Protein AF-A0A534Q793-F1 (afdb_monomer_lite)

Structure (mmCIF, N/CA/C/O backbone):
data_AF-A0A534Q793-F1
#
_entry.id   AF-A0A534Q793-F1
#
loop_
_atom_site.group_PDB
_atom_site.id
_atom_site.type_symbol
_atom_site.label_atom_id
_atom_site.label_alt_id
_atom_site.label_comp_id
_atom_site.label_asym_id
_atom_site.label_entity_id
_atom_site.label_seq_id
_atom_site.pdbx_PDB_ins_code
_atom_site.Cartn_x
_atom_site.Cartn_y
_atom_site.Cartn_z
_atom_site.occupancy
_atom_site.B_iso_or_equiv
_atom_site.auth_seq_id
_atom_site.auth_comp_id
_atom_site.auth_asym_id
_atom_site.auth_atom_id
_atom_site.pdbx_PDB_model_num
ATOM 1 N N . VAL A 1 1 ? -10.603 8.208 31.074 1.00 43.06 1 VAL A N 1
ATOM 2 C CA . VAL A 1 1 ? -11.663 7.289 30.602 1.00 43.06 1 VAL A CA 1
ATOM 3 C C . VAL A 1 1 ? -12.581 8.105 29.711 1.00 43.06 1 VAL A C 1
ATOM 5 O O . VAL A 1 1 ? -13.433 8.821 30.217 1.00 43.06 1 VAL A O 1
ATOM 8 N N . THR A 1 2 ? -12.284 8.157 28.417 1.00 51.00 2 THR A N 1
ATOM 9 C CA . THR A 1 2 ? -13.067 8.911 27.429 1.00 51.00 2 THR A CA 1
ATOM 10 C C . THR A 1 2 ? -14.350 8.133 27.115 1.00 51.00 2 THR A C 1
ATOM 12 O O . THR A 1 2 ? -14.331 6.906 27.075 1.00 51.00 2 THR A O 1
ATOM 15 N N . GLY A 1 3 ? -15.482 8.839 27.040 1.00 62.53 3 GLY A N 1
ATOM 16 C CA . GLY A 1 3 ? -16.828 8.260 26.951 1.00 62.53 3 GLY A CA 1
ATOM 17 C C . GLY A 1 3 ? -17.104 7.479 25.660 1.00 62.53 3 GLY A C 1
ATOM 18 O O . GLY A 1 3 ? -16.241 7.367 24.795 1.00 62.53 3 GLY A O 1
ATOM 19 N N . LYS A 1 4 ? -18.327 6.937 25.540 1.00 62.59 4 LYS A N 1
ATOM 20 C CA . LYS A 1 4 ? -18.801 6.204 24.352 1.00 62.59 4 LYS A CA 1
ATOM 21 C C . LYS A 1 4 ? -18.468 6.971 23.065 1.00 62.59 4 LYS A C 1
ATOM 23 O O . LYS A 1 4 ? -18.973 8.074 22.871 1.00 62.59 4 LYS A O 1
ATOM 28 N N . ASN A 1 5 ? -17.634 6.383 22.207 1.00 73.62 5 ASN A N 1
ATOM 29 C CA . ASN A 1 5 ? -17.307 6.940 20.899 1.00 73.62 5 ASN A CA 1
ATOM 30 C C . ASN A 1 5 ? -18.312 6.395 19.863 1.00 73.62 5 ASN A C 1
ATOM 32 O O . ASN A 1 5 ? -18.307 5.187 19.615 1.00 73.62 5 ASN A O 1
ATOM 36 N N . PRO A 1 6 ? -19.164 7.241 19.253 1.00 84.88 6 PRO A N 1
ATOM 37 C CA . PRO A 1 6 ? -20.158 6.800 18.272 1.00 84.88 6 PRO A CA 1
ATOM 38 C C . PRO A 1 6 ? -19.535 6.128 17.038 1.00 84.88 6 PRO A C 1
ATOM 40 O O . PRO A 1 6 ? -20.182 5.294 16.410 1.00 84.88 6 PRO A O 1
ATOM 43 N N . LEU A 1 7 ? -18.269 6.415 16.712 1.00 85.62 7 LEU A N 1
ATOM 44 C CA . LEU A 1 7 ? -17.560 5.746 15.618 1.00 85.62 7 LEU A CA 1
ATOM 45 C C . LEU A 1 7 ? -17.278 4.269 15.916 1.00 85.62 7 LEU A C 1
ATOM 47 O O . LEU A 1 7 ? -17.281 3.461 14.992 1.00 85.62 7 LEU A O 1
ATOM 51 N N . ILE A 1 8 ? -17.096 3.896 17.189 1.00 84.50 8 ILE A N 1
ATOM 52 C CA . ILE A 1 8 ? -16.943 2.488 17.586 1.00 84.50 8 ILE A CA 1
ATOM 53 C C . ILE A 1 8 ? -18.260 1.739 17.367 1.00 84.50 8 ILE A C 1
ATOM 55 O O . ILE A 1 8 ? -18.25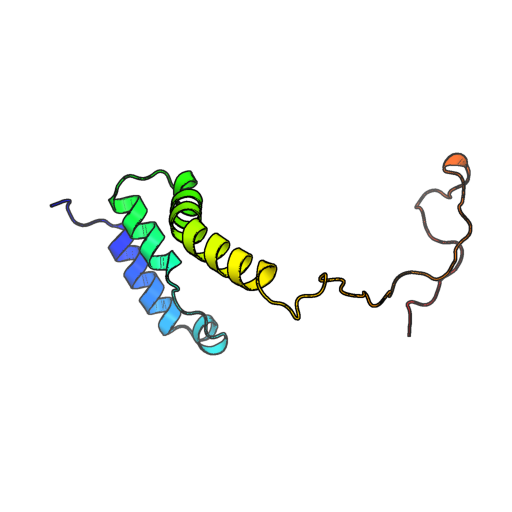2 0.637 16.829 1.00 84.50 8 ILE A O 1
ATOM 59 N N . GLU A 1 9 ? -19.394 2.336 17.747 1.00 87.75 9 GLU A N 1
ATOM 60 C CA . GLU A 1 9 ? -20.712 1.716 17.553 1.00 87.75 9 GLU A CA 1
ATOM 61 C C . GLU A 1 9 ? -21.018 1.522 16.057 1.00 87.75 9 GLU A C 1
ATOM 63 O O . GLU A 1 9 ? -21.450 0.443 15.653 1.00 87.75 9 GLU A O 1
ATOM 68 N N . ILE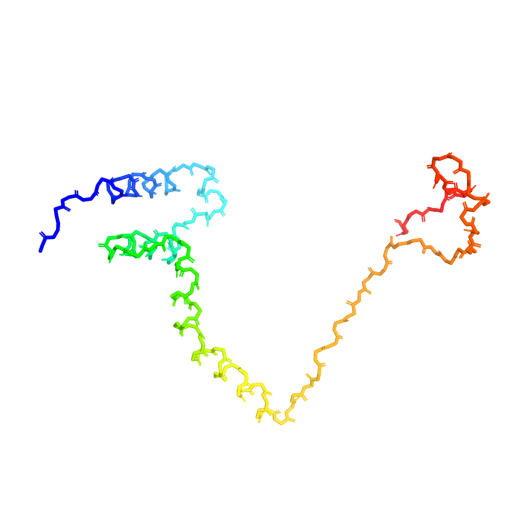 A 1 10 ? -20.702 2.520 15.221 1.00 91.44 10 ILE A N 1
ATOM 69 C CA . ILE A 1 10 ? -20.830 2.417 13.759 1.00 91.44 10 ILE A CA 1
ATOM 70 C C . ILE A 1 10 ? -19.914 1.320 13.201 1.00 91.44 10 ILE A C 1
ATOM 72 O O . ILE A 1 10 ? -20.350 0.522 12.375 1.00 91.44 10 ILE A O 1
ATOM 76 N N . ALA A 1 11 ? -18.659 1.255 13.646 1.00 91.50 11 ALA A N 1
ATOM 77 C CA . ALA A 1 11 ? -17.711 0.260 13.159 1.00 91.50 11 ALA A CA 1
ATOM 78 C C . ALA A 1 11 ? -18.129 -1.178 13.488 1.00 91.50 11 ALA A C 1
ATOM 80 O O . ALA A 1 11 ? -18.014 -2.051 12.632 1.00 91.50 11 ALA A O 1
ATOM 81 N N . LEU A 1 12 ? -18.656 -1.423 14.690 1.00 91.31 12 LEU A N 1
ATOM 82 C CA . LEU A 1 12 ? -19.161 -2.744 15.077 1.00 91.31 12 LEU A CA 1
ATOM 83 C C . LEU A 1 12 ? -20.359 -3.172 14.219 1.00 91.31 12 LEU A C 1
ATOM 85 O O . LEU A 1 12 ? -20.465 -4.337 13.839 1.00 91.31 12 LEU A O 1
ATOM 89 N N . GLU A 1 13 ? -21.244 -2.236 13.870 1.00 94.12 13 GLU A N 1
ATOM 90 C CA . GLU A 1 13 ? -22.375 -2.537 12.991 1.00 94.12 13 GLU A CA 1
ATOM 91 C C . GLU A 1 13 ? -21.926 -2.781 11.542 1.00 94.12 13 GLU A C 1
ATOM 93 O O . GLU A 1 13 ? -22.417 -3.703 10.889 1.00 94.12 13 GLU A O 1
ATOM 98 N N . LEU A 1 14 ? -20.937 -2.022 11.052 1.00 94.19 14 LEU A N 1
ATOM 99 C CA . LEU A 1 14 ? -20.315 -2.265 9.746 1.00 94.19 14 LEU A CA 1
ATOM 100 C C . LEU A 1 14 ? -19.633 -3.637 9.683 1.00 94.19 14 LEU A C 1
ATOM 102 O O . LEU A 1 14 ? -19.795 -4.345 8.690 1.00 94.19 14 LEU A O 1
ATOM 106 N N . GLU A 1 15 ? -18.914 -4.035 10.735 1.00 94.31 15 GLU A N 1
ATOM 107 C CA . GLU A 1 15 ? -18.343 -5.379 10.858 1.00 94.31 15 GLU A CA 1
ATOM 108 C C . GLU A 1 15 ? -19.440 -6.446 10.798 1.00 94.31 15 GLU A C 1
ATOM 110 O O . GLU A 1 15 ? -19.345 -7.381 10.001 1.00 94.31 15 GLU A O 1
ATOM 115 N N . ARG A 1 16 ? -20.508 -6.297 11.592 1.00 95.31 16 ARG A N 1
ATOM 116 C CA . ARG A 1 16 ? -21.619 -7.257 11.621 1.00 95.31 16 ARG A CA 1
ATOM 117 C C . ARG A 1 16 ? -22.228 -7.456 10.234 1.00 95.31 16 ARG A C 1
ATOM 119 O O . ARG A 1 16 ? -22.476 -8.596 9.843 1.00 95.31 16 ARG A O 1
ATOM 126 N N . ILE A 1 17 ? -22.459 -6.366 9.500 1.00 95.00 17 ILE A N 1
ATOM 127 C CA . ILE A 1 17 ? -22.993 -6.414 8.135 1.00 95.00 17 ILE A CA 1
ATOM 128 C C . ILE A 1 17 ? -21.990 -7.093 7.198 1.00 95.00 17 ILE A C 1
ATOM 130 O O . ILE A 1 17 ? -22.365 -8.032 6.501 1.00 95.00 17 ILE A O 1
ATOM 134 N N . ALA A 1 18 ? -20.716 -6.693 7.219 1.00 94.00 18 ALA A N 1
ATOM 135 C CA . ALA A 1 18 ? -19.687 -7.278 6.358 1.00 94.00 18 ALA A CA 1
ATOM 136 C C . ALA A 1 18 ? -19.505 -8.792 6.582 1.00 94.00 18 ALA A C 1
ATOM 138 O O . ALA A 1 18 ? -19.195 -9.525 5.647 1.00 94.00 18 ALA A O 1
ATOM 139 N N . LEU A 1 19 ? -19.729 -9.286 7.802 1.00 94.56 19 LEU A N 1
ATOM 140 C CA . LEU A 1 19 ? -19.632 -10.713 8.124 1.00 94.56 19 LEU A CA 1
ATOM 141 C C . LEU A 1 19 ? -20.861 -11.539 7.715 1.00 94.56 19 LEU A C 1
ATOM 143 O O . LEU A 1 19 ? -20.775 -12.767 7.690 1.00 94.56 19 LEU A O 1
ATOM 147 N N . GLN A 1 20 ? -21.997 -10.898 7.438 1.00 95.50 20 GLN A N 1
ATOM 148 C CA . GLN A 1 20 ? -23.276 -11.571 7.168 1.00 95.50 20 GLN A CA 1
ATOM 149 C C . GLN A 1 20 ? -23.783 -11.362 5.741 1.00 95.50 20 GLN A C 1
ATOM 151 O O . GLN A 1 20 ? -24.577 -12.162 5.257 1.00 95.50 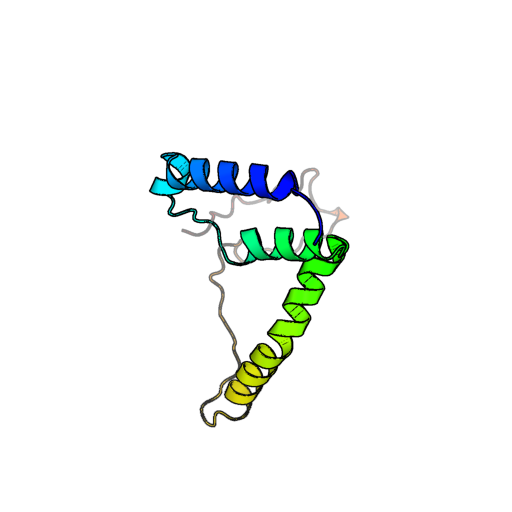20 GLN A O 1
ATOM 156 N N . ASP A 1 21 ? -23.354 -10.295 5.077 1.00 96.75 21 ASP A N 1
ATOM 157 C CA . ASP A 1 21 ? -23.787 -9.953 3.731 1.00 96.75 21 ASP A CA 1
ATOM 158 C C . ASP A 1 21 ? -23.103 -10.849 2.680 1.00 96.75 21 ASP A C 1
ATOM 160 O O . ASP A 1 21 ? -21.872 -10.963 2.617 1.00 96.75 21 ASP A O 1
ATOM 164 N N . ASP A 1 22 ? -23.918 -11.469 1.823 1.00 97.12 22 ASP A N 1
ATOM 165 C CA . ASP A 1 22 ? -23.479 -12.389 0.771 1.00 97.12 22 ASP A CA 1
ATOM 166 C C . ASP A 1 22 ? -22.414 -11.779 -0.151 1.00 97.12 22 ASP A C 1
ATOM 168 O O . ASP A 1 22 ? -21.504 -12.484 -0.608 1.00 97.12 22 ASP A O 1
ATOM 172 N N . TYR A 1 23 ? -22.477 -10.472 -0.427 1.00 96.94 23 TYR A N 1
ATOM 173 C CA . TYR A 1 23 ? -21.494 -9.781 -1.257 1.00 96.94 23 TYR A CA 1
ATOM 174 C C . TYR A 1 23 ? -20.086 -9.878 -0.660 1.00 96.94 23 TYR A C 1
ATOM 176 O O . TYR A 1 23 ? -19.129 -10.153 -1.396 1.00 96.94 23 TYR A O 1
ATOM 184 N N . PHE A 1 24 ? -19.966 -9.682 0.654 1.00 96.94 24 PHE A N 1
ATOM 185 C CA . PHE A 1 24 ? -18.697 -9.670 1.379 1.00 96.94 24 PHE A CA 1
ATOM 186 C C . PHE A 1 24 ? -18.205 -11.087 1.673 1.00 96.94 24 PHE A C 1
ATOM 188 O O . PHE A 1 24 ? -17.037 -11.394 1.413 1.00 96.94 24 PHE A O 1
ATOM 195 N N . VAL A 1 25 ? -19.097 -11.976 2.117 1.00 95.62 25 VAL A N 1
ATOM 196 C CA . VAL A 1 25 ? -18.762 -13.372 2.443 1.00 95.62 25 VAL A CA 1
ATOM 197 C C . VAL A 1 25 ? -18.284 -14.129 1.204 1.00 95.62 25 VAL A C 1
ATOM 199 O O . VAL A 1 25 ? -17.226 -14.763 1.238 1.00 95.62 25 VAL A O 1
ATOM 202 N N . SER A 1 26 ? -18.995 -14.009 0.077 1.00 97.06 26 SER A N 1
ATOM 203 C 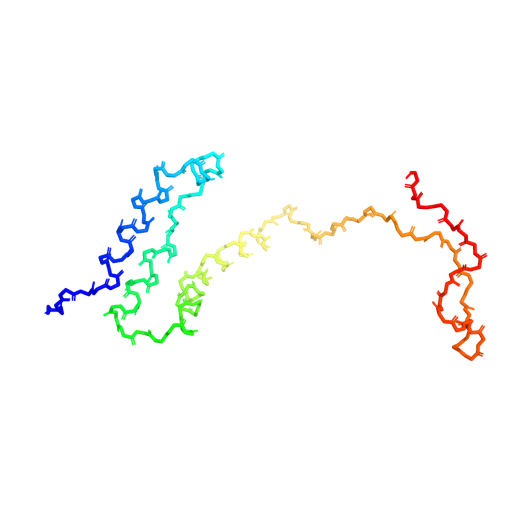CA . SER A 1 26 ? -18.605 -14.674 -1.180 1.00 97.06 26 SER A CA 1
ATOM 204 C C . SER A 1 26 ? -17.235 -14.224 -1.700 1.00 97.06 26 SER A C 1
ATOM 206 O O . SER A 1 26 ? -16.542 -14.994 -2.367 1.00 97.06 26 SER A O 1
ATOM 208 N N . ARG A 1 27 ? -16.818 -12.997 -1.362 1.00 97.00 27 ARG A N 1
ATOM 209 C CA . ARG A 1 27 ? -15.530 -12.398 -1.749 1.00 97.00 27 ARG A CA 1
ATOM 210 C C . ARG A 1 27 ? -14.462 -12.481 -0.662 1.00 97.00 27 ARG A C 1
ATOM 212 O O . ARG A 1 27 ? -13.342 -12.039 -0.904 1.00 97.00 27 ARG A O 1
ATOM 219 N N . ARG A 1 28 ? -14.780 -13.056 0.504 1.00 94.62 28 ARG A N 1
ATOM 220 C CA . ARG A 1 28 ? -13.881 -13.149 1.667 1.00 94.62 28 ARG A CA 1
ATOM 221 C C . ARG A 1 28 ? -13.367 -11.777 2.127 1.00 94.62 28 ARG A C 1
ATOM 223 O O . ARG A 1 28 ? -12.193 -11.624 2.459 1.00 94.62 28 ARG A O 1
ATOM 230 N N . LEU A 1 29 ? -14.244 -10.774 2.115 1.00 94.81 29 LEU A N 1
ATOM 231 C CA . LEU A 1 29 ? -13.937 -9.414 2.554 1.00 94.81 29 LEU A CA 1
ATOM 232 C C . LEU A 1 29 ? -14.198 -9.286 4.055 1.00 94.81 29 LEU A C 1
ATOM 234 O O . LEU A 1 29 ? -15.312 -8.996 4.479 1.00 94.81 29 LEU A O 1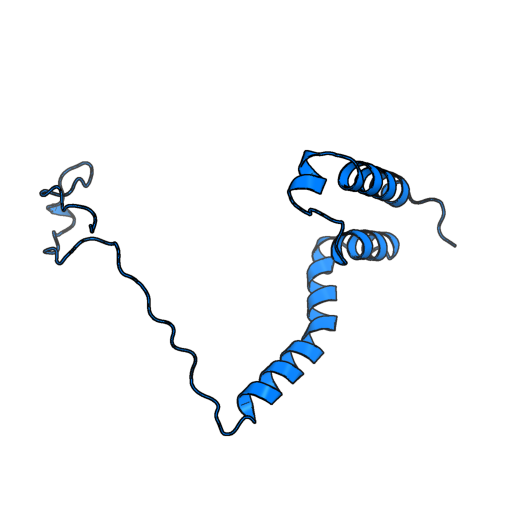
ATOM 238 N N . TYR A 1 30 ? -13.155 -9.509 4.848 1.00 93.25 30 TYR A N 1
ATOM 239 C CA . TYR A 1 30 ? -13.196 -9.395 6.304 1.00 93.25 30 TYR A CA 1
ATOM 240 C C . TYR A 1 30 ? -12.531 -8.094 6.769 1.00 93.25 30 TYR A C 1
ATOM 242 O O . TYR A 1 30 ? -11.585 -7.635 6.115 1.00 93.25 30 TYR A O 1
ATOM 250 N N . PRO A 1 31 ? -12.965 -7.513 7.903 1.00 93.62 31 PRO A N 1
ATOM 251 C CA . PRO A 1 31 ? -12.224 -6.440 8.553 1.00 93.62 31 PRO A CA 1
ATOM 252 C C . PRO A 1 31 ? -10.766 -6.848 8.787 1.00 93.62 31 PRO A C 1
ATOM 254 O O . PRO A 1 31 ? -10.480 -7.918 9.324 1.00 93.62 31 PRO A O 1
ATOM 257 N N . ASN A 1 32 ? -9.835 -6.005 8.352 1.00 94.38 32 ASN A N 1
ATOM 258 C CA . ASN A 1 32 ? -8.404 -6.227 8.532 1.00 94.38 32 ASN A CA 1
ATOM 259 C C . ASN A 1 32 ? -7.880 -5.436 9.745 1.00 94.38 32 ASN A C 1
ATOM 261 O O . ASN A 1 32 ? -8.630 -4.759 10.448 1.00 94.38 32 ASN A O 1
ATOM 265 N N . VAL A 1 33 ? -6.569 -5.504 9.989 1.00 92.00 33 VAL A N 1
ATOM 266 C CA . VAL A 1 33 ? -5.925 -4.772 11.093 1.00 92.00 33 VAL A CA 1
ATOM 267 C C . VAL A 1 33 ? -6.156 -3.255 11.017 1.00 92.00 33 VAL A C 1
ATOM 269 O O . VAL A 1 33 ? -6.272 -2.600 12.053 1.00 92.00 33 VAL A O 1
ATOM 272 N N . ASP A 1 34 ? -6.279 -2.705 9.807 1.00 93.31 34 ASP A N 1
ATOM 273 C CA . ASP A 1 34 ? -6.440 -1.269 9.577 1.00 93.31 34 ASP A CA 1
ATOM 274 C C . ASP A 1 34 ? -7.846 -0.765 9.916 1.00 93.31 34 ASP A C 1
ATOM 276 O O . ASP A 1 34 ? -8.008 0.384 10.332 1.00 93.31 34 ASP A O 1
ATOM 280 N N . PHE A 1 35 ? -8.854 -1.639 9.813 1.00 92.56 35 PHE A N 1
ATOM 281 C CA . PHE A 1 35 ? -10.231 -1.328 10.199 1.00 92.56 35 PHE A CA 1
ATOM 282 C C . PHE A 1 35 ? -10.318 -0.887 11.665 1.00 92.56 35 PHE A C 1
ATOM 284 O O . PHE A 1 35 ? -10.930 0.133 11.977 1.00 92.56 35 PHE A O 1
ATOM 291 N N . TYR A 1 36 ? -9.643 -1.611 12.563 1.00 89.38 36 TYR A N 1
ATOM 292 C CA . TYR A 1 36 ? -9.623 -1.273 13.986 1.00 89.38 36 TYR A CA 1
ATOM 293 C C . TYR A 1 36 ? -8.568 -0.221 14.329 1.00 89.38 36 TYR A C 1
ATOM 295 O O . TYR A 1 36 ? -8.819 0.636 15.179 1.00 89.38 36 TYR A O 1
ATOM 303 N N . SER A 1 37 ? -7.393 -0.254 13.688 1.00 91.31 37 SER A N 1
ATOM 304 C CA . SER A 1 37 ? -6.311 0.683 14.015 1.00 91.31 37 SER A CA 1
ATOM 305 C C . SER A 1 37 ? -6.694 2.137 13.717 1.00 91.31 37 SER A C 1
ATOM 307 O O . SER A 1 37 ? -6.374 3.013 14.519 1.00 91.31 37 SER A O 1
ATOM 309 N N . GLY A 1 38 ? -7.463 2.397 12.653 1.00 90.12 38 GLY A N 1
ATOM 310 C CA . GLY A 1 38 ? -7.973 3.737 12.348 1.00 90.12 38 GLY A CA 1
ATOM 311 C C . GLY A 1 38 ? -8.874 4.306 13.450 1.00 90.12 38 GLY A C 1
ATOM 312 O O . GLY A 1 38 ? -8.743 5.473 13.813 1.00 90.12 38 GLY A O 1
ATOM 313 N N . ILE A 1 39 ? -9.736 3.473 14.040 1.00 89.94 39 ILE A N 1
ATOM 314 C CA . ILE A 1 39 ? -10.626 3.874 15.143 1.00 89.94 39 ILE A CA 1
ATOM 315 C C . ILE A 1 39 ? -9.821 4.118 16.421 1.00 89.94 39 ILE A C 1
ATOM 317 O O . ILE A 1 39 ? -10.095 5.059 17.162 1.00 89.94 39 ILE A O 1
ATOM 321 N N . ILE A 1 40 ? -8.797 3.298 16.673 1.00 89.50 40 ILE A N 1
ATOM 322 C CA . ILE A 1 40 ? -7.890 3.485 17.811 1.00 89.50 40 ILE A CA 1
ATOM 323 C C . ILE A 1 40 ? -7.128 4.809 17.670 1.00 89.50 40 ILE A C 1
ATOM 325 O O . ILE A 1 40 ? -7.066 5.577 18.628 1.00 89.50 40 ILE A O 1
ATOM 329 N N . TYR A 1 41 ? -6.582 5.113 16.490 1.00 91.31 41 TYR A N 1
ATOM 330 C CA . TYR A 1 41 ? -5.868 6.369 16.245 1.00 91.31 41 TYR A CA 1
ATOM 331 C C . TYR A 1 41 ? -6.779 7.597 16.328 1.00 91.31 41 TYR A C 1
ATOM 333 O O . TYR A 1 41 ? -6.366 8.616 16.886 1.00 91.31 41 TYR A O 1
ATOM 341 N N . GLU A 1 42 ? -8.017 7.497 15.842 1.00 88.50 42 GLU A N 1
ATOM 342 C CA . GLU A 1 42 ? -9.031 8.542 16.015 1.00 88.50 42 GLU A CA 1
ATOM 343 C C . GLU A 1 42 ? -9.343 8.764 17.499 1.00 88.50 42 GLU A C 1
ATOM 345 O O . GLU A 1 42 ? -9.271 9.896 17.976 1.00 88.50 42 GLU A O 1
ATOM 350 N N . ALA A 1 43 ? -9.553 7.688 18.263 1.00 87.81 43 ALA A N 1
ATOM 351 C CA . ALA A 1 43 ? -9.801 7.768 19.700 1.00 87.81 43 ALA A CA 1
ATOM 352 C C . ALA A 1 43 ? -8.603 8.337 20.489 1.00 87.81 43 ALA A C 1
ATOM 354 O O . ALA A 1 43 ? -8.782 8.887 21.578 1.00 87.81 43 ALA A O 1
ATOM 355 N N . MET A 1 44 ? -7.385 8.229 19.945 1.00 89.75 44 MET A N 1
ATOM 356 C CA . MET A 1 44 ? -6.168 8.869 20.461 1.00 89.75 44 MET A CA 1
ATOM 357 C C . MET A 1 44 ? -6.035 10.349 20.051 1.00 89.75 44 MET A C 1
ATOM 359 O O . MET A 1 44 ? -5.097 11.015 20.490 1.00 89.75 44 MET A O 1
ATOM 363 N N . GLY A 1 45 ? -6.948 10.874 19.230 1.00 90.31 45 GLY A N 1
ATOM 364 C CA . GLY A 1 45 ? -6.947 12.256 18.749 1.00 90.31 45 GLY A CA 1
ATOM 365 C C . GLY A 1 45 ? -5.953 12.524 17.617 1.00 90.31 45 GLY A C 1
ATOM 366 O O . GLY A 1 45 ? -5.586 13.678 17.384 1.00 90.31 45 GLY A O 1
ATOM 367 N N . LEU A 1 46 ? -5.478 11.484 16.925 1.00 92.75 46 LEU A N 1
ATOM 368 C CA . LEU A 1 46 ? -4.564 11.656 15.800 1.00 92.75 46 LEU A CA 1
ATOM 369 C C . LEU A 1 46 ? -5.326 12.142 14.555 1.00 92.75 46 LEU A C 1
ATOM 371 O O . LEU A 1 46 ? -6.400 11.622 14.248 1.00 92.75 46 LEU A O 1
ATOM 375 N N . PRO A 1 47 ? -4.773 13.093 13.779 1.00 94.81 47 PRO A N 1
ATOM 376 C CA . PRO A 1 47 ? -5.339 13.452 12.485 1.00 94.81 47 PRO A CA 1
ATOM 377 C C . PRO A 1 47 ? -5.340 12.246 11.539 1.00 94.81 47 PRO A C 1
ATOM 379 O O . PRO A 1 47 ? -4.337 11.541 11.449 1.00 94.81 47 PRO A O 1
ATOM 382 N N . VAL A 1 48 ? -6.407 12.061 10.756 1.00 92.12 48 VAL A N 1
ATOM 383 C CA . VAL A 1 48 ? -6.526 10.949 9.785 1.00 92.12 48 VAL A CA 1
ATOM 384 C C . VAL A 1 48 ? -5.340 10.897 8.814 1.00 92.12 48 VAL A C 1
ATOM 386 O O . VAL A 1 48 ? -4.836 9.825 8.489 1.00 92.12 48 VAL A O 1
ATOM 389 N N . ALA A 1 49 ? -4.818 12.062 8.413 1.00 96.44 49 ALA A N 1
ATOM 390 C CA . ALA A 1 49 ? -3.635 12.167 7.557 1.00 96.44 49 ALA A CA 1
ATOM 391 C C . ALA A 1 49 ? -2.361 11.540 8.168 1.00 96.44 49 ALA A C 1
ATOM 393 O O . ALA A 1 49 ? -1.421 11.240 7.436 1.00 96.44 49 ALA A O 1
ATOM 394 N N . MET A 1 50 ? -2.320 11.326 9.488 1.00 96.88 50 MET A N 1
ATOM 395 C CA . MET A 1 50 ? -1.190 10.712 10.192 1.00 96.88 50 MET A CA 1
ATOM 396 C C . MET A 1 50 ? -1.300 9.189 10.312 1.00 96.88 50 MET A C 1
ATOM 398 O O . MET A 1 50 ? -0.312 8.555 10.674 1.00 96.88 50 MET A O 1
ATOM 402 N N . PHE A 1 51 ? -2.438 8.565 9.989 1.00 95.19 51 PHE A N 1
ATOM 403 C CA . PHE A 1 51 ? -2.590 7.111 10.164 1.00 95.19 51 PHE A CA 1
ATOM 404 C C . PHE A 1 51 ? -1.572 6.312 9.327 1.00 95.19 51 PHE A C 1
ATOM 406 O O . PHE A 1 51 ? -0.893 5.451 9.895 1.00 95.19 51 PHE A O 1
ATOM 413 N N . PRO A 1 52 ? -1.343 6.627 8.031 1.00 96.19 52 PRO A N 1
ATOM 414 C CA . PRO A 1 52 ? -0.309 5.943 7.252 1.00 96.19 52 PRO A CA 1
ATOM 415 C C . PRO A 1 52 ? 1.108 6.203 7.783 1.00 96.19 52 PRO A C 1
ATOM 417 O O . PRO A 1 52 ? 1.977 5.341 7.676 1.00 96.19 52 PRO A O 1
ATOM 420 N N . VAL A 1 53 ? 1.346 7.372 8.390 1.00 96.88 53 VAL A N 1
ATOM 421 C CA . VAL A 1 53 ? 2.643 7.719 8.994 1.00 96.88 53 VAL A CA 1
ATOM 422 C C . VAL A 1 53 ? 2.918 6.830 10.206 1.00 96.88 53 VAL A C 1
ATOM 424 O O . VAL A 1 53 ? 4.011 6.275 10.319 1.00 96.88 53 VAL A O 1
ATOM 427 N N . MET A 1 54 ? 1.921 6.617 11.071 1.00 96.31 54 MET A N 1
ATOM 428 C CA . MET A 1 54 ? 2.040 5.702 12.213 1.00 96.31 54 MET A CA 1
ATOM 429 C C . MET A 1 54 ? 2.337 4.267 11.761 1.00 96.31 54 MET A C 1
ATOM 431 O O . MET A 1 54 ? 3.205 3.603 12.335 1.00 96.31 54 MET A O 1
ATOM 435 N N . PHE A 1 55 ? 1.681 3.816 10.687 1.00 94.25 55 PHE A N 1
ATOM 436 C CA . PHE A 1 55 ? 1.953 2.514 10.080 1.00 94.25 55 PHE A CA 1
ATOM 437 C C . PHE A 1 55 ? 3.392 2.416 9.548 1.00 94.25 55 PHE A C 1
ATOM 439 O O . PHE A 1 55 ? 4.091 1.441 9.830 1.00 94.25 55 PHE A O 1
ATOM 446 N N . ALA A 1 56 ? 3.872 3.440 8.835 1.00 97.38 56 ALA A N 1
ATOM 447 C CA . ALA A 1 56 ? 5.231 3.480 8.294 1.00 97.38 56 ALA A CA 1
ATOM 448 C C . ALA A 1 56 ? 6.308 3.457 9.395 1.00 97.38 56 ALA A C 1
ATOM 450 O O . ALA A 1 56 ? 7.303 2.738 9.266 1.00 97.38 56 ALA A O 1
ATOM 451 N N . ILE A 1 57 ? 6.095 4.173 10.507 1.00 97.50 57 ILE A N 1
ATOM 452 C CA . ILE A 1 57 ? 7.008 4.156 11.663 1.00 97.50 57 ILE A CA 1
ATOM 453 C C . ILE A 1 57 ? 7.140 2.731 12.206 1.00 97.50 57 ILE A C 1
ATOM 455 O O . ILE A 1 57 ? 8.249 2.201 12.292 1.00 97.50 57 ILE A O 1
ATOM 459 N N . ALA A 1 58 ? 6.015 2.073 12.502 1.00 95.69 58 ALA A N 1
ATOM 460 C CA . ALA A 1 58 ? 6.028 0.696 12.989 1.00 95.69 58 ALA A CA 1
ATOM 461 C C . ALA A 1 58 ? 6.630 -0.279 11.959 1.00 95.69 58 ALA A C 1
ATOM 463 O O . ALA A 1 58 ? 7.246 -1.281 12.338 1.00 95.69 58 ALA A O 1
ATOM 464 N N . ARG A 1 59 ? 6.473 0.002 10.655 1.00 97.81 59 ARG A N 1
ATOM 465 C CA . ARG A 1 59 ? 6.955 -0.874 9.582 1.00 97.81 59 ARG A CA 1
ATOM 466 C C . ARG A 1 59 ? 8.403 -0.728 9.193 1.00 97.81 59 ARG A C 1
ATOM 468 O O . ARG A 1 59 ? 8.978 -1.721 8.745 1.00 97.81 59 ARG A O 1
ATOM 475 N N . THR A 1 60 ? 9.014 0.404 9.509 1.00 98.56 60 THR A N 1
ATOM 476 C CA . THR A 1 60 ? 10.431 0.671 9.254 1.00 98.56 60 THR A CA 1
ATOM 477 C C . THR A 1 60 ? 11.335 -0.441 9.789 1.00 98.56 60 THR A C 1
ATOM 479 O O . THR A 1 60 ? 12.177 -0.938 9.051 1.00 98.56 60 THR A O 1
ATOM 482 N N . ALA A 1 61 ? 11.119 -0.925 11.017 1.00 98.31 61 ALA A N 1
ATOM 483 C CA . ALA A 1 61 ? 11.927 -2.018 11.572 1.00 98.31 61 ALA A CA 1
ATOM 484 C C . ALA A 1 61 ? 11.837 -3.314 10.739 1.00 98.31 61 ALA A C 1
ATOM 486 O O . ALA A 1 61 ? 12.839 -3.991 10.529 1.00 98.31 61 ALA A O 1
ATOM 487 N N . GLY A 1 62 ? 10.647 -3.631 10.215 1.00 98.38 62 GLY A N 1
ATOM 488 C CA . GLY A 1 62 ? 10.453 -4.792 9.344 1.00 98.38 62 GLY A CA 1
ATOM 489 C C . GLY A 1 62 ? 11.071 -4.597 7.960 1.00 98.38 62 GLY A C 1
ATOM 490 O O . GLY A 1 62 ? 11.683 -5.522 7.440 1.00 98.38 62 GLY A O 1
ATOM 491 N N . TRP A 1 63 ? 10.965 -3.395 7.385 1.00 98.56 63 TRP A N 1
ATOM 492 C CA . TRP A 1 63 ? 11.628 -3.066 6.119 1.00 98.56 63 TRP A CA 1
ATOM 493 C C . TRP A 1 63 ? 13.146 -3.171 6.230 1.00 98.56 63 TRP A C 1
ATOM 495 O O . TRP A 1 63 ? 13.775 -3.731 5.340 1.00 98.56 63 TRP A O 1
ATOM 505 N N . MET A 1 64 ? 13.723 -2.695 7.335 1.00 98.56 64 MET A N 1
ATOM 506 C CA . MET A 1 64 ? 15.159 -2.811 7.583 1.00 98.56 64 MET A CA 1
ATOM 507 C C . MET A 1 64 ? 15.599 -4.267 7.741 1.00 98.56 64 MET A C 1
ATOM 509 O O . MET A 1 64 ? 16.634 -4.631 7.195 1.00 98.56 64 MET A O 1
ATOM 513 N N . ALA A 1 65 ? 14.815 -5.100 8.434 1.00 98.50 65 ALA A N 1
ATOM 514 C CA . ALA A 1 65 ? 15.101 -6.529 8.558 1.00 98.50 65 ALA A CA 1
ATOM 515 C C . ALA A 1 65 ? 15.061 -7.237 7.193 1.00 98.50 65 ALA A C 1
ATOM 517 O O . ALA A 1 65 ? 16.033 -7.878 6.816 1.00 98.50 65 ALA A O 1
ATOM 518 N N . GLN A 1 66 ? 13.993 -7.035 6.415 1.00 98.06 66 GLN A N 1
ATOM 519 C CA . GLN A 1 66 ? 13.844 -7.606 5.069 1.00 98.06 66 GLN A CA 1
ATOM 520 C C . GLN A 1 66 ? 14.947 -7.137 4.110 1.00 98.06 66 GLN A C 1
ATOM 522 O O . GLN A 1 66 ? 15.482 -7.915 3.325 1.00 98.06 66 GLN A O 1
ATOM 527 N N . TRP A 1 67 ? 15.321 -5.858 4.182 1.00 97.25 67 TRP A N 1
ATOM 528 C CA . TRP A 1 67 ? 16.426 -5.320 3.397 1.00 97.25 67 TRP A CA 1
ATOM 529 C C . TRP A 1 67 ? 17.771 -5.926 3.809 1.00 97.25 67 TRP A C 1
ATOM 531 O O . TRP A 1 67 ? 18.562 -6.280 2.938 1.00 97.25 67 TRP A O 1
ATOM 541 N N . ALA A 1 68 ? 18.027 -6.067 5.111 1.00 97.62 68 ALA A N 1
ATOM 542 C CA . ALA A 1 68 ? 19.250 -6.685 5.610 1.00 97.62 68 ALA A CA 1
ATOM 543 C C . ALA A 1 68 ? 19.337 -8.163 5.206 1.00 97.62 68 ALA A C 1
ATOM 545 O O . ALA A 1 68 ? 20.382 -8.578 4.717 1.00 97.62 68 ALA A O 1
ATOM 546 N N . GLU A 1 69 ? 18.246 -8.925 5.336 1.00 97.12 69 GLU A N 1
ATOM 547 C CA . GLU A 1 69 ? 18.155 -10.311 4.853 1.00 97.12 69 GLU A CA 1
ATOM 548 C C . GLU A 1 69 ? 18.487 -10.395 3.360 1.00 97.12 69 GLU A C 1
ATOM 550 O O . GLU A 1 69 ? 19.311 -11.210 2.966 1.00 97.12 69 GLU A O 1
ATOM 555 N N . MET A 1 70 ? 17.929 -9.498 2.540 1.00 96.19 70 MET A N 1
ATOM 556 C CA . MET A 1 70 ? 18.223 -9.456 1.107 1.00 96.19 70 MET A CA 1
ATOM 557 C C . MET A 1 70 ? 19.688 -9.099 0.809 1.00 96.19 70 MET A C 1
ATOM 559 O O . MET A 1 70 ? 20.292 -9.704 -0.064 1.00 96.19 70 MET A O 1
ATOM 563 N N . VAL A 1 71 ? 20.268 -8.094 1.471 1.00 95.25 71 VAL A N 1
ATOM 564 C CA . VAL A 1 71 ? 21.633 -7.617 1.159 1.00 95.25 71 VAL A CA 1
ATOM 565 C C . VAL A 1 71 ? 22.719 -8.567 1.667 1.00 95.25 71 VAL A C 1
ATOM 567 O O . VAL A 1 71 ? 23.803 -8.607 1.088 1.00 95.25 71 VAL A O 1
ATOM 570 N N . LEU A 1 72 ? 22.450 -9.299 2.747 1.00 96.44 72 LEU A N 1
ATOM 571 C CA . LEU A 1 72 ? 23.398 -10.235 3.356 1.00 96.44 72 LEU A CA 1
ATOM 572 C C . LEU A 1 72 ? 23.287 -11.663 2.799 1.00 96.44 72 LEU A C 1
ATOM 574 O O . LEU A 1 72 ? 24.111 -12.502 3.152 1.00 96.44 72 LEU A O 1
ATOM 578 N N . ASP A 1 73 ? 22.296 -11.944 1.952 1.00 96.69 73 ASP A N 1
ATOM 579 C CA . ASP A 1 73 ? 22.152 -13.227 1.265 1.00 96.69 73 ASP A CA 1
ATOM 580 C C . ASP A 1 73 ? 23.226 -13.386 0.171 1.00 96.69 73 ASP A C 1
ATOM 582 O O . ASP A 1 73 ? 23.277 -12.627 -0.799 1.00 96.69 73 ASP A O 1
ATOM 586 N N . GLU A 1 74 ? 24.093 -14.392 0.324 1.00 95.38 74 GLU A N 1
ATOM 587 C CA . GLU A 1 74 ? 25.172 -14.704 -0.623 1.00 95.38 74 GLU A CA 1
ATOM 588 C C . GLU A 1 74 ? 24.647 -15.132 -2.004 1.00 95.38 74 GLU A C 1
ATOM 590 O O . GLU A 1 74 ? 25.345 -14.975 -3.011 1.00 95.38 74 GLU A O 1
ATOM 595 N N . GLU A 1 75 ? 23.416 -15.646 -2.080 1.00 95.69 75 GLU A N 1
ATOM 596 C CA . GLU A 1 75 ? 22.775 -16.054 -3.333 1.00 95.69 75 GLU A CA 1
ATOM 597 C C . GLU A 1 75 ? 21.989 -14.917 -4.004 1.00 95.69 75 GLU A C 1
ATOM 599 O O . GLU A 1 75 ? 21.401 -15.116 -5.081 1.00 95.69 75 GLU A O 1
ATOM 604 N N . GLN A 1 76 ? 21.979 -13.719 -3.405 1.00 93.12 76 GLN A N 1
ATOM 605 C CA . GLN A 1 76 ? 21.171 -12.607 -3.879 1.00 93.12 76 GLN A CA 1
ATOM 606 C C . GLN A 1 76 ? 21.505 -12.220 -5.323 1.00 93.12 76 GLN A C 1
ATOM 608 O O . GLN A 1 76 ? 22.653 -12.129 -5.763 1.00 93.12 76 GLN A O 1
ATOM 613 N N . LYS A 1 77 ? 20.444 -11.957 -6.089 1.00 91.88 77 LYS A N 1
ATOM 614 C CA . LYS A 1 77 ? 20.519 -11.465 -7.464 1.00 91.88 77 LYS A CA 1
ATOM 615 C C . LYS A 1 77 ? 19.657 -10.226 -7.613 1.00 91.88 77 LYS A C 1
ATOM 617 O O . LYS A 1 77 ? 18.607 -10.084 -6.991 1.00 91.88 77 LYS A O 1
ATOM 622 N N . ILE A 1 78 ? 20.074 -9.348 -8.517 1.00 93.88 78 ILE A N 1
ATOM 623 C CA . ILE A 1 78 ? 19.287 -8.182 -8.909 1.00 93.88 78 ILE A CA 1
ATOM 624 C C . ILE A 1 78 ? 17.926 -8.601 -9.481 1.00 93.88 78 ILE A C 1
ATOM 626 O O . ILE A 1 78 ? 17.838 -9.387 -10.427 1.00 93.88 78 ILE A O 1
ATOM 630 N N . VAL A 1 79 ? 16.857 -8.029 -8.930 1.00 94.00 79 VAL A N 1
ATOM 631 C CA . VAL A 1 79 ? 15.490 -8.249 -9.410 1.00 94.00 79 VAL A CA 1
ATOM 632 C C . VAL A 1 79 ? 15.316 -7.528 -10.750 1.00 94.00 79 VAL A C 1
ATOM 634 O O . VAL A 1 79 ? 15.337 -6.300 -10.819 1.00 94.00 79 VAL A O 1
ATOM 637 N N . ARG A 1 80 ? 15.180 -8.295 -11.839 1.00 96.25 80 ARG A N 1
ATOM 638 C CA . ARG A 1 80 ? 14.986 -7.794 -13.214 1.00 96.25 80 ARG A CA 1
ATOM 639 C C . ARG A 1 80 ? 13.851 -8.553 -13.915 1.00 96.25 80 ARG A C 1
ATOM 641 O O . ARG A 1 80 ? 14.128 -9.458 -14.706 1.00 96.25 80 ARG A O 1
ATOM 648 N N . PRO A 1 81 ? 12.578 -8.244 -13.612 1.00 96.62 81 PRO A N 1
ATOM 649 C CA . PRO A 1 81 ? 11.448 -8.889 -14.269 1.00 96.62 81 PRO A CA 1
ATOM 650 C C . PRO A 1 81 ? 11.419 -8.547 -15.766 1.00 96.62 81 PRO A C 1
ATOM 652 O O . PRO A 1 81 ? 11.861 -7.477 -16.185 1.00 96.62 81 PRO A O 1
ATOM 655 N N . LYS A 1 82 ? 10.890 -9.467 -16.576 1.00 97.12 82 LYS A N 1
ATOM 656 C CA . LYS A 1 82 ? 10.602 -9.235 -17.998 1.00 97.12 82 LYS A CA 1
ATOM 657 C C . LYS A 1 82 ? 9.132 -8.865 -18.176 1.00 97.12 82 LYS A C 1
ATOM 659 O O . LYS A 1 82 ? 8.308 -9.151 -17.313 1.00 97.12 82 LYS A O 1
ATOM 664 N N . GLN A 1 83 ? 8.814 -8.282 -19.323 1.00 96.06 83 GLN A N 1
ATOM 665 C CA . GLN A 1 83 ? 7.444 -7.995 -19.736 1.00 96.06 83 GLN A CA 1
ATOM 666 C C . GLN A 1 83 ? 7.062 -8.830 -20.958 1.00 96.06 83 GLN A C 1
ATOM 668 O O . GLN A 1 83 ? 7.924 -9.181 -21.766 1.00 96.06 83 GLN A O 1
ATOM 673 N N . ILE A 1 84 ? 5.767 -9.101 -21.107 1.00 96.06 84 ILE A N 1
ATOM 674 C CA . ILE A 1 84 ? 5.184 -9.595 -22.355 1.00 96.06 84 ILE A CA 1
ATOM 675 C C . ILE A 1 84 ? 4.695 -8.365 -23.113 1.00 96.06 84 ILE A C 1
ATOM 677 O O . ILE A 1 84 ? 3.812 -7.650 -22.641 1.00 96.06 84 ILE A O 1
ATOM 681 N N . TYR A 1 85 ? 5.318 -8.077 -24.250 1.00 92.38 85 TYR A N 1
ATOM 682 C CA . TYR A 1 85 ? 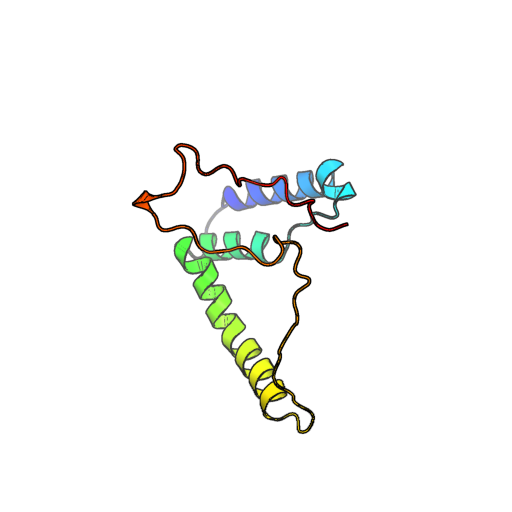4.939 -6.941 -25.075 1.00 92.38 85 TYR A CA 1
ATOM 683 C C . TYR A 1 85 ? 3.750 -7.320 -25.963 1.00 92.38 85 TYR A C 1
ATOM 685 O O . TYR A 1 85 ? 3.875 -8.193 -26.813 1.00 92.38 85 TYR A O 1
ATOM 693 N N . ILE A 1 86 ? 2.615 -6.654 -25.742 1.00 91.75 86 ILE A N 1
ATOM 694 C CA . ILE A 1 86 ? 1.387 -6.761 -26.552 1.00 91.75 86 ILE A CA 1
ATOM 695 C C . ILE A 1 86 ? 1.065 -5.443 -27.276 1.00 91.75 86 ILE A C 1
ATOM 697 O O . ILE A 1 86 ? -0.080 -5.164 -27.628 1.00 91.75 86 ILE A O 1
ATOM 701 N N . GLY A 1 87 ? 2.067 -4.573 -27.400 1.00 87.25 87 GLY A N 1
ATOM 702 C CA . GLY A 1 87 ? 1.940 -3.349 -28.173 1.00 87.25 87 GLY A CA 1
ATOM 703 C C . GLY A 1 87 ? 2.086 -3.630 -29.663 1.00 87.25 87 GLY A C 1
ATOM 704 O O . GLY A 1 87 ? 2.125 -4.769 -30.114 1.00 87.25 87 GLY A O 1
ATOM 705 N N . TYR A 1 88 ? 2.190 -2.561 -30.434 1.00 85.12 88 TYR A N 1
ATOM 706 C CA . TYR A 1 88 ? 2.352 -2.666 -31.873 1.00 85.12 88 TYR A CA 1
ATOM 707 C C . TYR A 1 88 ? 3.755 -3.110 -32.278 1.00 85.12 88 TYR A C 1
ATOM 709 O O . TYR A 1 88 ? 4.728 -2.759 -31.611 1.00 85.12 88 TYR A O 1
ATOM 717 N N . ASP A 1 89 ? 3.856 -3.788 -33.417 1.00 85.69 89 ASP A N 1
ATOM 718 C CA . ASP A 1 89 ? 5.136 -4.068 -34.066 1.00 85.69 89 ASP A CA 1
ATOM 719 C C . ASP A 1 89 ? 5.887 -2.783 -34.465 1.00 85.69 89 ASP A C 1
ATOM 721 O O . ASP A 1 89 ? 5.428 -1.657 -34.237 1.00 85.69 89 ASP A O 1
ATOM 725 N N . GLU A 1 90 ? 7.071 -2.953 -35.057 1.00 88.88 90 GLU A N 1
ATOM 726 C CA . GLU A 1 90 ? 7.897 -1.850 -35.545 1.00 88.88 90 GLU A CA 1
ATOM 727 C C . GLU A 1 90 ? 7.095 -0.894 -36.444 1.00 88.88 90 GLU A C 1
ATOM 729 O O . GLU A 1 90 ? 6.383 -1.299 -37.364 1.00 88.88 90 GLU A O 1
ATOM 734 N N . ARG A 1 91 ? 7.213 0.407 -36.161 1.00 84.38 91 ARG A N 1
ATOM 735 C CA . ARG A 1 91 ? 6.537 1.483 -36.887 1.00 84.38 91 ARG A CA 1
ATOM 736 C C . ARG A 1 91 ? 7.513 2.600 -37.183 1.00 84.38 91 ARG A C 1
ATOM 738 O O . ARG A 1 91 ? 8.267 3.025 -36.308 1.00 84.38 91 ARG A O 1
ATOM 745 N N . HIS A 1 92 ? 7.428 3.141 -38.391 1.00 87.25 92 HIS A N 1
ATOM 746 C CA . HIS A 1 92 ? 8.159 4.349 -38.730 1.00 87.25 92 HIS A CA 1
ATOM 747 C C . HIS A 1 92 ? 7.588 5.553 -37.981 1.00 87.25 92 HIS A C 1
ATOM 749 O O . HIS A 1 92 ? 6.375 5.752 -37.890 1.00 87.25 92 HIS A O 1
ATOM 755 N N . TYR A 1 93 ? 8.485 6.367 -37.435 1.00 88.31 93 TYR A N 1
ATOM 756 C CA . TYR A 1 93 ? 8.113 7.613 -36.788 1.00 88.31 93 TYR A CA 1
ATOM 757 C C . TYR A 1 93 ? 7.605 8.623 -37.825 1.00 88.31 93 TYR A C 1
ATOM 759 O O . TYR A 1 93 ? 8.294 8.906 -38.803 1.00 88.31 93 TYR A O 1
ATOM 767 N N . VAL A 1 94 ? 6.433 9.210 -37.569 1.00 86.38 94 VAL A N 1
ATOM 768 C CA . VAL A 1 94 ? 5.868 10.300 -38.376 1.00 86.38 94 VAL A CA 1
ATOM 769 C C . VAL A 1 94 ? 6.043 11.630 -37.621 1.00 86.38 94 VAL A C 1
ATOM 771 O O . VAL A 1 94 ? 5.542 11.752 -36.487 1.00 86.38 94 VAL A O 1
ATOM 774 N N . PRO A 1 95 ? 6.751 12.623 -38.204 1.00 90.44 95 PRO A N 1
ATOM 775 C CA . PRO A 1 95 ? 6.866 13.975 -37.655 1.00 90.44 95 PRO A CA 1
ATOM 776 C C . PRO A 1 95 ? 5.505 14.579 -37.312 1.00 90.44 95 PRO A C 1
ATOM 778 O O . PRO A 1 95 ? 4.507 14.278 -37.958 1.00 90.44 95 PRO A O 1
ATOM 781 N N . LEU A 1 96 ? 5.448 15.397 -36.258 1.00 87.69 96 LEU A N 1
ATOM 782 C CA . LEU A 1 96 ? 4.186 15.881 -35.686 1.00 87.69 96 LEU A CA 1
ATOM 783 C C . LEU A 1 96 ? 3.313 16.624 -36.711 1.00 87.69 96 LEU A C 1
ATOM 785 O O . LEU A 1 96 ? 2.106 16.409 -36.739 1.00 87.69 96 LEU A O 1
ATOM 789 N N . ASP A 1 97 ? 3.936 17.438 -37.559 1.00 90.12 97 ASP A N 1
ATOM 790 C CA . ASP A 1 97 ? 3.338 18.206 -38.658 1.00 90.12 97 ASP A CA 1
ATOM 791 C C . ASP A 1 97 ? 2.800 17.334 -39.805 1.00 90.12 97 ASP A C 1
ATOM 793 O O . ASP A 1 97 ? 2.032 17.810 -40.636 1.00 90.12 97 ASP A O 1
ATOM 797 N N . GLN A 1 98 ? 3.179 16.054 -39.837 1.00 83.56 98 GLN A N 1
ATOM 798 C CA . GLN A 1 98 ? 2.813 15.085 -40.875 1.00 83.56 98 GLN A CA 1
ATOM 799 C C . GLN A 1 98 ? 1.822 14.025 -40.368 1.00 83.56 98 GLN A C 1
ATOM 801 O O . GLN A 1 98 ? 1.453 13.111 -41.108 1.00 83.56 98 GLN A O 1
ATOM 806 N N . ARG A 1 99 ? 1.372 14.116 -39.109 1.00 85.69 99 ARG A N 1
ATOM 807 C CA . ARG A 1 99 ? 0.351 13.215 -38.549 1.00 85.69 99 ARG A CA 1
ATOM 808 C C . ARG A 1 99 ? -1.037 13.668 -39.005 1.00 85.69 99 ARG A C 1
ATOM 810 O O . ARG A 1 99 ? -1.352 14.851 -38.932 1.00 85.69 99 ARG A O 1
ATOM 817 N N . ARG A 1 100 ? -1.893 12.736 -39.443 1.00 72.31 100 ARG A N 1
ATOM 818 C CA . ARG A 1 100 ? -3.294 13.047 -39.790 1.00 72.31 100 ARG A CA 1
ATOM 819 C C . ARG A 1 100 ? -4.068 13.523 -38.555 1.00 72.31 100 ARG A C 1
ATOM 821 O O . ARG A 1 100 ? -3.856 13.008 -37.452 1.00 72.31 100 ARG A O 1
ATOM 828 N N . GLU A 1 101 ? -4.995 14.463 -38.747 1.00 62.12 101 GLU A N 1
ATOM 829 C CA . GLU A 1 101 ? -5.946 14.865 -37.705 1.00 62.12 101 GLU A CA 1
ATOM 830 C C . GLU A 1 101 ? -6.703 13.630 -37.191 1.00 62.12 101 GLU A C 1
ATOM 832 O O . GLU A 1 101 ? -7.265 12.860 -37.967 1.00 62.12 101 GLU A O 1
ATOM 837 N N . GLY A 1 102 ? -6.658 13.404 -35.876 1.00 63.84 102 GLY A N 1
ATOM 838 C CA . GLY A 1 102 ? -7.262 12.236 -35.224 1.00 63.84 102 GLY A CA 1
ATOM 839 C C . GLY A 1 102 ? -6.298 11.090 -34.891 1.00 63.84 102 GLY A C 1
ATOM 840 O O . GLY A 1 102 ? -6.708 10.163 -34.200 1.00 63.84 102 GLY A O 1
ATOM 841 N N . GLY A 1 103 ? -5.026 11.143 -35.315 1.00 57.97 103 GLY A N 1
ATOM 842 C CA . GLY A 1 103 ? -3.973 10.229 -34.836 1.00 57.97 103 GLY A CA 1
ATOM 843 C C . GLY A 1 103 ? -4.173 8.740 -35.156 1.00 57.97 103 GLY A C 1
ATOM 844 O O . GLY A 1 103 ? -3.489 7.899 -34.572 1.00 57.97 103 GLY A O 1
ATOM 845 N N . ALA A 1 104 ? -5.101 8.402 -36.054 1.00 55.47 104 ALA A N 1
ATOM 846 C CA . ALA A 1 104 ? -5.381 7.022 -36.428 1.00 55.47 104 ALA A CA 1
ATOM 847 C C . ALA A 1 104 ? -4.191 6.423 -37.210 1.00 55.47 104 ALA A C 1
ATOM 849 O O . ALA A 1 104 ? -3.702 7.067 -38.145 1.00 55.47 104 ALA A O 1
ATOM 850 N N . PRO A 1 105 ? -3.698 5.224 -36.842 1.00 57.16 105 PRO A N 1
ATOM 851 C CA . PRO A 1 105 ? -2.617 4.569 -37.570 1.00 57.16 105 PRO A CA 1
ATOM 852 C C . PRO A 1 105 ? -3.052 4.218 -39.002 1.00 57.16 105 PRO A C 1
ATOM 854 O O . PRO A 1 105 ? -4.212 3.907 -39.255 1.00 57.16 105 PRO A O 1
ATOM 857 N N . GLU A 1 106 ? -2.107 4.282 -39.944 1.00 57.75 106 GLU A N 1
ATOM 858 C CA . GLU A 1 106 ? -2.341 4.042 -41.379 1.00 57.75 106 GLU A CA 1
ATOM 859 C C . GLU A 1 106 ? -2.595 2.560 -41.705 1.00 57.75 106 GLU A C 1
ATOM 861 O O . GLU A 1 106 ? -3.185 2.225 -42.728 1.00 57.75 106 GLU A O 1
ATOM 866 N N . THR A 1 107 ? -2.194 1.676 -40.796 1.00 54.47 107 THR A N 1
ATOM 867 C CA . THR A 1 107 ? -2.439 0.242 -40.844 1.00 54.47 107 THR A CA 1
ATOM 868 C C . THR A 1 107 ? -3.179 -0.179 -39.578 1.00 54.47 107 THR A C 1
ATOM 870 O O . THR A 1 107 ? -2.752 0.133 -38.461 1.00 54.47 107 THR A O 1
ATOM 873 N N . GLU A 1 108 ? -4.288 -0.907 -39.737 1.00 57.78 108 GLU A N 1
ATOM 874 C CA . GLU A 1 108 ? -4.765 -1.815 -38.694 1.00 57.78 108 GLU A CA 1
ATOM 875 C C . GLU A 1 108 ? -3.642 -2.825 -38.469 1.00 57.78 108 GLU A C 1
ATOM 877 O O . GLU A 1 108 ? -3.498 -3.806 -39.193 1.00 57.78 108 GLU A O 1
ATOM 882 N N . VAL A 1 109 ? -2.754 -2.520 -37.528 1.00 56.44 109 VAL A N 1
ATOM 883 C CA . VAL A 1 109 ? -1.751 -3.478 -37.085 1.00 56.44 109 VAL A CA 1
ATOM 884 C C . VAL A 1 109 ? -2.523 -4.462 -36.216 1.00 56.44 109 VAL A C 1
ATOM 886 O O . VAL A 1 109 ? -3.078 -4.018 -35.204 1.00 56.44 109 VAL A O 1
ATOM 889 N N . PRO A 1 110 ? -2.635 -5.743 -36.607 1.00 55.72 110 PRO A N 1
ATOM 890 C CA . PRO A 1 110 ? -3.352 -6.711 -35.800 1.00 55.72 110 PRO A CA 1
ATOM 891 C C . PRO A 1 110 ? -2.725 -6.730 -34.403 1.00 55.72 110 PRO A C 1
ATOM 893 O O . PRO A 1 110 ? -1.520 -6.922 -34.250 1.00 55.72 110 PRO A O 1
ATOM 896 N N . GLY A 1 111 ? -3.549 -6.451 -33.389 1.00 52.16 111 GLY A N 1
ATOM 897 C CA . GLY A 1 111 ? -3.206 -6.737 -32.000 1.00 52.16 111 GLY A CA 1
ATOM 898 C C . GLY A 1 111 ? -2.923 -8.235 -31.842 1.00 52.16 111 GLY A C 1
ATOM 899 O O . GLY A 1 111 ? -3.389 -9.031 -32.655 1.00 52.16 111 GLY A O 1
ATOM 900 N N . PRO A 1 112 ? -2.073 -8.608 -30.885 1.00 56.69 112 PRO A N 1
ATOM 901 C CA . PRO A 1 112 ? -0.928 -9.455 -31.169 1.00 56.69 112 PRO A CA 1
ATOM 902 C C . PRO A 1 112 ? -1.244 -10.886 -30.769 1.00 56.69 112 PRO A C 1
ATOM 904 O O . PRO A 1 112 ? -1.175 -11.202 -29.585 1.00 56.69 112 PRO A O 1
ATOM 907 N N . LEU A 1 113 ? -1.553 -11.739 -31.748 1.00 49.72 113 LEU A N 1
ATOM 908 C CA . LEU A 1 113 ? -2.372 -12.939 -31.512 1.00 49.72 113 LEU A CA 1
ATOM 909 C C . LEU A 1 113 ? -3.815 -12.583 -31.112 1.00 49.72 113 LEU A C 1
ATOM 911 O O . LEU A 1 113 ? -4.034 -11.670 -30.284 1.00 49.72 113 LEU A O 1
#

Sequence (113 aa):
VTGKNPLIEIALELERIALQDDYFVSRRLYPNVDFYSGIIYEAMGLPVAMFPVMFAIARTAGWMAQWAEMVLDEEQKIVRPKQIYIGYDERHYVPLDQRREGGAPETEVPGPL

Foldseek 3Di:
DDDDDVVVVVLVVVQVCLCPPPVNVVVVNHDDPLSVQLVVCVVVVHDSVCSVVVVVVVCVVVVVVVVCCQVVDPPHDDDDDDDDDQDADDDDDDPPVRADPPNDDPDPRPRDD

Radius of gyration: 26.08 Å; chains: 1; bounding box: 49×34×72 Å

pLDDT: mean 87.32, std 13.97, range [43.06, 98.56]

Secondary structure (DSSP, 8-state):
-----HHHHHHHHHHHHHHH-HHHHHTT----HHHHHHHHHHHTT--GGGHHHHHHHHHHHHHHHHHHHHHH-TT-----------S--------GGGSPTT---SS------